Protein AF-A0A379VKN4-F1 (afdb_monomer_lite)

Foldseek 3Di:
DPPPDQEDEDADLVVQLVVQVVCVVVVPDRHAYEYPHADDQVSLLSCLDRHQEYEDAADPSSVVSSQVNHDPPDPDRHYHHDDDPDD

Secondary structure (DSSP, 8-state):
--TT--EEEESSHHHHHHHHHHHHHTT--S-EEEE-S---TTTHHHHHHH-SEEEEE-SHHHHHHHHHHS-TTSPPPEEEE------

Sequence (87 aa):
MPPDQRAFGENYVQEGVEKIRHFQEAKVEGLHWHFIGPLQSNKSRLVAEHFDWCHTIDRLRIASRLSEQRPDNLPALNVLIQINIQR

Organism: Salmonella enterica I (NCBI:txid59201)

Structure (mmCIF, N/CA/C/O backbone):
data_AF-A0A379VKN4-F1
#
_entry.id   AF-A0A379VKN4-F1
#
loop_
_atom_site.group_PDB
_atom_site.id
_atom_site.type_symbol
_atom_site.label_atom_id
_atom_site.label_alt_id
_atom_site.label_comp_id
_atom_site.label_asym_id
_atom_site.label_entity_id
_atom_site.label_seq_id
_atom_site.pdbx_PDB_ins_code
_atom_site.Cartn_x
_atom_site.Cartn_y
_atom_site.Cartn_z
_atom_site.occupancy
_atom_site.B_iso_or_equiv
_atom_site.auth_seq_id
_atom_site.auth_comp_id
_atom_site.auth_asym_id
_atom_site.auth_atom_id
_atom_site.pdbx_PDB_model_num
ATOM 1 N N . MET A 1 1 ? 15.508 -16.5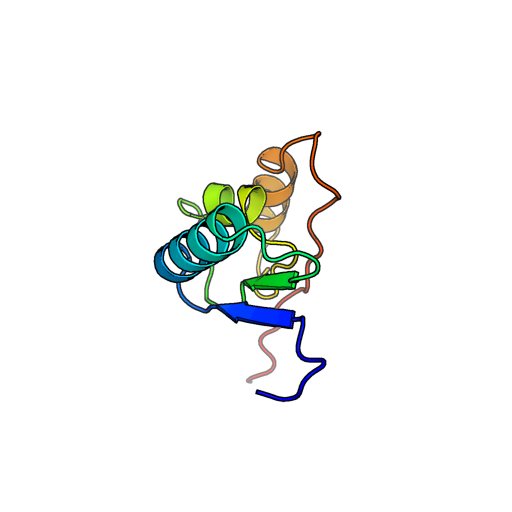50 -5.953 1.00 55.38 1 MET A N 1
ATOM 2 C CA . MET A 1 1 ? 14.067 -16.292 -5.758 1.00 55.38 1 MET A CA 1
ATOM 3 C C . MET A 1 1 ? 13.325 -17.286 -6.641 1.00 55.38 1 MET A C 1
ATOM 5 O O . MET A 1 1 ? 13.814 -17.491 -7.750 1.00 55.38 1 MET A O 1
ATOM 9 N N . PRO A 1 2 ? 12.269 -17.969 -6.166 1.00 49.66 2 PRO A N 1
ATOM 10 C CA . PRO A 1 2 ? 11.495 -18.873 -7.014 1.00 49.66 2 PRO A CA 1
ATOM 11 C C . PRO A 1 2 ? 11.064 -18.137 -8.294 1.00 49.66 2 PRO A C 1
ATOM 13 O O . PRO A 1 2 ? 10.761 -16.943 -8.207 1.00 49.66 2 PRO A O 1
ATOM 16 N N . PRO A 1 3 ? 11.085 -18.788 -9.469 1.00 64.81 3 PRO A N 1
ATOM 17 C CA . PRO A 1 3 ? 10.845 -18.138 -10.764 1.00 64.81 3 PRO A CA 1
ATOM 18 C C . PRO A 1 3 ? 9.441 -17.514 -10.919 1.00 64.81 3 PRO A C 1
ATOM 20 O O . PRO A 1 3 ? 9.175 -16.837 -11.910 1.00 64.81 3 PRO A O 1
ATOM 23 N N . ASP A 1 4 ? 8.562 -17.704 -9.939 1.00 81.62 4 ASP A N 1
ATOM 24 C CA . ASP A 1 4 ? 7.160 -17.302 -9.897 1.00 81.62 4 ASP A CA 1
ATOM 25 C C . ASP A 1 4 ? 6.795 -16.372 -8.721 1.00 81.62 4 ASP A C 1
ATOM 27 O O . ASP A 1 4 ? 5.633 -15.984 -8.594 1.00 81.62 4 ASP A O 1
ATOM 31 N N . GLN A 1 5 ? 7.749 -15.948 -7.879 1.00 90.75 5 GLN A N 1
ATOM 32 C CA . GLN A 1 5 ? 7.438 -14.994 -6.808 1.00 90.75 5 GLN A CA 1
ATOM 33 C C . GLN A 1 5 ? 7.091 -13.619 -7.400 1.00 90.75 5 GLN A C 1
ATOM 35 O O . GLN A 1 5 ? 7.950 -12.920 -7.938 1.00 90.75 5 GLN A O 1
ATOM 40 N N . ARG A 1 6 ? 5.825 -13.216 -7.266 1.00 94.19 6 ARG A N 1
ATOM 41 C CA . ARG A 1 6 ? 5.317 -11.916 -7.739 1.00 94.19 6 ARG A CA 1
ATOM 42 C C . ARG A 1 6 ? 4.886 -10.967 -6.624 1.00 94.19 6 ARG A C 1
ATOM 44 O O . ARG A 1 6 ? 4.824 -9.768 -6.861 1.00 94.19 6 ARG A O 1
ATOM 51 N N . ALA A 1 7 ? 4.607 -11.477 -5.426 1.00 96.38 7 ALA A N 1
ATOM 52 C CA . ALA A 1 7 ? 4.153 -10.674 -4.293 1.00 96.38 7 ALA A CA 1
ATOM 53 C C . ALA A 1 7 ? 5.303 -10.362 -3.324 1.00 96.38 7 ALA A C 1
ATOM 55 O O . ALA A 1 7 ? 6.002 -11.272 -2.876 1.00 96.38 7 ALA A O 1
ATOM 56 N N . PHE A 1 8 ? 5.480 -9.093 -2.968 1.00 97.31 8 PHE A N 1
ATOM 57 C CA . PHE A 1 8 ? 6.544 -8.626 -2.077 1.00 97.31 8 PHE A CA 1
ATOM 58 C C . PHE A 1 8 ? 5.978 -7.789 -0.939 1.00 97.31 8 PHE A C 1
ATOM 60 O O . PHE A 1 8 ? 5.096 -6.962 -1.151 1.00 97.31 8 PHE A O 1
ATOM 67 N N . GLY A 1 9 ? 6.479 -8.024 0.274 1.00 97.69 9 GLY A N 1
ATOM 68 C CA . GLY A 1 9 ? 6.065 -7.323 1.485 1.00 97.69 9 GLY A CA 1
ATOM 69 C C . GLY A 1 9 ? 7.136 -6.354 1.972 1.00 97.69 9 GLY A C 1
ATOM 70 O O . GLY A 1 9 ? 8.290 -6.747 2.106 1.00 97.69 9 GLY A O 1
ATOM 71 N N . GLU A 1 10 ? 6.749 -5.119 2.290 1.00 98.38 10 GLU A N 1
ATOM 72 C CA . GLU A 1 10 ? 7.642 -4.094 2.839 1.00 98.38 10 GLU A CA 1
ATOM 73 C C . GLU A 1 10 ? 7.101 -3.532 4.158 1.00 98.38 10 GLU A C 1
ATOM 75 O O . GLU A 1 10 ? 5.909 -3.236 4.298 1.00 98.38 10 GLU A O 1
ATOM 80 N N . ASN A 1 11 ? 8.000 -3.363 5.131 1.00 97.62 11 ASN A N 1
ATOM 81 C CA . ASN A 1 11 ? 7.674 -2.824 6.456 1.00 97.62 11 ASN A CA 1
ATOM 82 C C . ASN A 1 11 ? 7.878 -1.304 6.550 1.00 97.62 11 ASN A C 1
ATOM 84 O O . ASN A 1 11 ? 7.229 -0.639 7.358 1.00 97.62 11 ASN A O 1
ATOM 88 N N . TYR A 1 12 ? 8.765 -0.741 5.729 1.00 97.44 12 TYR A N 1
ATOM 89 C CA . TYR A 1 12 ? 9.101 0.680 5.740 1.00 97.44 12 TYR A CA 1
ATOM 90 C C . TYR A 1 12 ? 8.630 1.328 4.444 1.00 97.44 12 TYR A C 1
ATOM 92 O O . TYR A 1 12 ? 9.027 0.938 3.350 1.00 97.44 12 TYR A O 1
ATOM 100 N N . VAL A 1 13 ? 7.764 2.334 4.565 1.00 97.44 13 VAL A N 1
ATOM 101 C CA . VAL A 1 13 ? 7.084 2.930 3.406 1.00 97.44 13 VAL A CA 1
ATOM 102 C C . VAL A 1 13 ? 8.057 3.573 2.417 1.00 97.44 13 VAL A C 1
ATOM 104 O O . VAL A 1 13 ? 7.866 3.423 1.219 1.00 97.44 13 VAL A O 1
ATOM 107 N N . GLN A 1 14 ? 9.101 4.265 2.885 1.00 97.25 14 GLN A N 1
ATOM 108 C CA . GLN A 1 14 ? 10.069 4.904 1.989 1.00 97.25 14 GLN A CA 1
ATOM 109 C C . GLN A 1 14 ? 10.869 3.871 1.198 1.00 97.25 14 GLN A C 1
ATOM 111 O O . GLN A 1 14 ? 10.929 3.970 -0.021 1.00 97.25 14 GLN A O 1
ATOM 116 N N . GLU A 1 15 ? 11.398 2.857 1.884 1.00 97.88 15 GLU A N 1
ATOM 117 C CA . GLU A 1 15 ? 12.144 1.765 1.253 1.00 97.88 15 GLU A CA 1
ATOM 118 C C . GLU A 1 15 ? 11.278 1.032 0.220 1.00 97.88 15 GLU A C 1
ATOM 120 O O . GLU A 1 15 ? 11.717 0.780 -0.901 1.00 97.88 15 GLU A O 1
ATOM 125 N N . GLY A 1 16 ? 10.015 0.752 0.556 1.00 98.00 16 GLY A N 1
ATOM 126 C CA . GLY A 1 16 ? 9.095 0.126 -0.386 1.00 98.00 16 GLY A CA 1
ATOM 127 C C . GLY A 1 16 ? 8.803 1.003 -1.603 1.00 98.00 16 GLY A C 1
ATOM 128 O O . GLY A 1 16 ? 8.854 0.510 -2.724 1.00 98.00 16 GLY A O 1
ATOM 129 N N . VAL A 1 17 ? 8.575 2.308 -1.421 1.00 98.38 17 VAL A N 1
ATOM 130 C CA . VAL A 1 17 ? 8.370 3.241 -2.546 1.00 98.38 17 VAL A CA 1
ATOM 131 C C . VAL A 1 17 ? 9.602 3.315 -3.449 1.00 98.38 17 VAL A C 1
ATOM 133 O O . VAL A 1 17 ? 9.456 3.321 -4.670 1.00 98.38 17 VAL A O 1
ATOM 136 N N . GLU A 1 18 ? 10.804 3.349 -2.875 1.00 98.44 18 GLU A N 1
ATOM 137 C CA . GLU A 1 18 ? 12.058 3.340 -3.635 1.00 98.44 18 GLU A CA 1
ATOM 138 C C . GLU A 1 18 ? 12.189 2.068 -4.483 1.00 98.44 18 GLU A C 1
ATOM 140 O O . GLU A 1 18 ? 12.452 2.159 -5.683 1.00 98.44 18 GLU A O 1
ATOM 145 N N . LYS A 1 19 ? 11.917 0.890 -3.907 1.00 98.19 19 LYS A N 1
ATOM 146 C CA . LYS A 1 19 ? 11.937 -0.387 -4.640 1.00 98.19 19 LYS A CA 1
ATOM 147 C C . LYS A 1 19 ? 10.870 -0.445 -5.730 1.00 98.19 19 LYS A C 1
ATOM 149 O O . LYS A 1 19 ? 11.181 -0.814 -6.859 1.00 98.19 19 LYS A O 1
ATOM 154 N N . ILE A 1 20 ? 9.634 -0.048 -5.423 1.00 98.19 20 ILE A N 1
ATOM 155 C CA . ILE A 1 20 ? 8.528 -0.012 -6.390 1.00 98.19 20 ILE A CA 1
ATOM 156 C C . ILE A 1 20 ? 8.930 0.814 -7.612 1.00 98.19 20 ILE A C 1
ATOM 158 O O . ILE A 1 20 ? 8.823 0.331 -8.738 1.00 98.19 20 ILE A O 1
ATOM 162 N N . ARG A 1 21 ? 9.455 2.024 -7.392 1.00 98.00 21 ARG A N 1
ATOM 163 C CA . ARG A 1 21 ? 9.912 2.903 -8.475 1.00 98.00 21 ARG A CA 1
ATOM 164 C C . ARG A 1 21 ? 11.067 2.294 -9.252 1.00 98.00 21 ARG A C 1
ATOM 166 O O . ARG A 1 21 ? 11.003 2.266 -10.473 1.00 98.00 21 ARG A O 1
ATOM 173 N N . HIS A 1 22 ? 12.062 1.738 -8.566 1.00 98.06 22 HIS A N 1
ATOM 174 C CA . HIS A 1 22 ? 13.187 1.065 -9.212 1.00 98.06 22 HIS A CA 1
ATOM 175 C C . HIS A 1 22 ? 12.725 -0.039 -10.180 1.00 98.06 22 HIS A C 1
ATOM 177 O O . HIS A 1 22 ? 13.172 -0.096 -11.325 1.00 98.06 22 HIS A O 1
ATOM 183 N N . PHE A 1 23 ? 11.787 -0.892 -9.756 1.00 97.25 23 PHE A N 1
ATOM 184 C CA . PHE A 1 23 ? 11.260 -1.961 -10.610 1.00 97.25 23 PHE A CA 1
ATOM 185 C C . PHE A 1 23 ? 10.337 -1.444 -11.724 1.00 97.25 23 PHE A C 1
ATOM 187 O O . PHE A 1 23 ? 10.364 -1.989 -12.828 1.00 97.25 23 PHE A O 1
ATOM 194 N N . GLN A 1 24 ? 9.576 -0.374 -11.480 1.00 95.69 24 GLN A N 1
ATOM 195 C CA . GLN A 1 24 ? 8.787 0.307 -12.514 1.00 95.69 24 GLN A CA 1
ATOM 196 C C . GLN A 1 24 ? 9.682 0.942 -13.591 1.00 95.69 24 GLN A C 1
ATOM 198 O O . GLN A 1 24 ? 9.420 0.780 -14.781 1.00 95.69 24 GLN A O 1
ATOM 203 N N . GLU A 1 25 ? 10.765 1.614 -13.194 1.00 97.50 25 GLU A N 1
ATOM 204 C CA . GLU A 1 25 ? 11.765 2.202 -14.097 1.00 97.50 25 GLU A CA 1
ATOM 205 C C . GLU A 1 25 ? 12.476 1.126 -14.926 1.00 97.50 25 GLU A C 1
ATOM 207 O O . GLU A 1 25 ? 12.687 1.298 -16.128 1.00 97.50 25 GLU A O 1
ATOM 212 N N . ALA A 1 26 ? 12.761 -0.026 -14.312 1.00 97.19 26 ALA A N 1
ATOM 213 C CA . ALA A 1 26 ? 13.280 -1.212 -14.989 1.00 97.19 26 ALA A CA 1
ATOM 214 C C . ALA A 1 26 ? 12.233 -1.944 -15.858 1.00 97.19 26 ALA A C 1
ATOM 216 O O . ALA A 1 26 ? 12.565 -2.949 -16.488 1.00 97.19 26 ALA A O 1
ATOM 217 N N . LYS A 1 27 ? 10.985 -1.452 -15.912 1.00 95.56 27 LYS A N 1
ATOM 218 C CA . LYS A 1 27 ? 9.851 -2.036 -16.651 1.00 95.56 27 LYS A CA 1
ATOM 219 C C . LYS A 1 27 ? 9.564 -3.492 -16.274 1.00 95.56 27 LYS A C 1
ATOM 221 O O . LYS A 1 27 ? 9.190 -4.304 -17.118 1.00 95.56 27 LYS A O 1
ATOM 226 N N . VAL A 1 28 ? 9.758 -3.836 -15.002 1.00 94.38 28 VAL A N 1
ATOM 227 C CA . VAL A 1 28 ? 9.391 -5.150 -14.475 1.00 94.38 28 VAL A CA 1
ATOM 228 C C . VAL A 1 28 ? 7.901 -5.145 -14.156 1.00 94.38 28 VAL A C 1
ATOM 230 O O . VAL A 1 28 ? 7.438 -4.415 -13.283 1.00 94.38 28 VAL A O 1
ATOM 233 N N . GLU A 1 29 ? 7.151 -5.973 -14.873 1.00 91.94 29 GLU A N 1
ATOM 234 C CA . GLU A 1 29 ? 5.697 -6.062 -14.753 1.00 91.94 29 GLU A CA 1
ATOM 235 C C . GLU A 1 29 ? 5.249 -7.240 -13.877 1.00 91.94 29 GLU A C 1
ATOM 237 O O . GLU A 1 29 ? 6.000 -8.180 -13.599 1.00 91.94 29 GLU A O 1
ATOM 242 N N . GLY A 1 30 ? 3.984 -7.191 -13.453 1.00 92.94 30 GLY A N 1
ATOM 243 C CA . GLY A 1 30 ? 3.335 -8.280 -12.723 1.00 92.94 30 GLY A CA 1
ATOM 244 C C . GLY A 1 30 ? 3.788 -8.432 -11.272 1.00 92.94 30 GLY A C 1
ATOM 245 O O . GLY A 1 30 ? 3.597 -9.502 -10.703 1.00 92.94 30 GLY A O 1
ATOM 246 N N . LEU A 1 31 ? 4.406 -7.405 -10.682 1.00 95.62 31 LEU A N 1
ATOM 247 C CA . LEU A 1 31 ? 4.721 -7.390 -9.255 1.00 95.62 31 LEU A CA 1
ATOM 248 C C . LEU A 1 31 ? 3.536 -6.857 -8.449 1.00 95.62 31 LEU A C 1
ATOM 250 O O . LEU A 1 31 ? 2.875 -5.912 -8.872 1.00 95.62 31 LEU A O 1
ATOM 254 N N . HIS A 1 32 ? 3.323 -7.436 -7.273 1.00 96.94 32 HIS A N 1
ATOM 255 C CA . HIS A 1 32 ? 2.341 -6.989 -6.297 1.00 96.94 32 HIS A CA 1
ATOM 256 C C . HIS A 1 32 ? 3.050 -6.554 -5.021 1.00 96.94 32 HIS A C 1
ATOM 258 O O . HIS A 1 32 ? 3.797 -7.331 -4.423 1.00 96.94 32 HIS A O 1
ATOM 264 N N . TRP A 1 33 ? 2.801 -5.325 -4.585 1.00 98.31 33 TRP A N 1
ATOM 265 C CA . TRP A 1 33 ? 3.461 -4.740 -3.426 1.00 98.31 33 TRP A CA 1
ATOM 266 C C . TRP A 1 33 ? 2.509 -4.632 -2.243 1.00 98.31 33 TRP A C 1
ATOM 268 O O . TRP A 1 33 ? 1.455 -3.996 -2.300 1.00 98.31 33 TRP A O 1
ATOM 278 N N . HIS A 1 34 ? 2.913 -5.252 -1.142 1.00 98.62 34 HIS A N 1
ATOM 279 C CA . HIS A 1 34 ? 2.160 -5.352 0.094 1.00 98.62 34 HIS A CA 1
ATOM 280 C C . HIS A 1 34 ? 2.846 -4.518 1.171 1.00 98.62 34 HIS A C 1
ATOM 282 O O . HIS A 1 34 ? 3.986 -4.779 1.549 1.00 98.62 34 HIS A O 1
ATOM 288 N N . PHE A 1 35 ? 2.146 -3.525 1.706 1.00 98.56 35 PHE A N 1
ATOM 289 C CA . PHE A 1 35 ? 2.603 -2.832 2.898 1.00 98.56 35 PHE A CA 1
ATOM 290 C C . PHE A 1 35 ? 2.165 -3.616 4.137 1.00 98.56 35 PHE A C 1
ATOM 292 O O . PHE A 1 35 ? 0.966 -3.756 4.397 1.00 98.56 35 PHE A O 1
ATOM 299 N N . ILE A 1 36 ? 3.140 -4.127 4.888 1.00 98.06 36 ILE A N 1
ATOM 300 C CA . ILE A 1 36 ? 2.934 -5.012 6.049 1.00 98.06 36 ILE A CA 1
ATOM 301 C C . ILE A 1 36 ? 3.452 -4.413 7.366 1.00 98.06 36 ILE A C 1
ATOM 303 O O . ILE A 1 36 ? 3.337 -5.034 8.420 1.00 98.06 36 ILE A O 1
ATOM 307 N N . GLY A 1 37 ? 3.991 -3.193 7.319 1.00 96.50 37 GLY A N 1
ATOM 308 C CA . GLY A 1 37 ? 4.501 -2.484 8.489 1.00 96.50 37 GLY A CA 1
ATOM 309 C C . GLY A 1 37 ? 3.469 -1.587 9.181 1.00 96.50 37 GLY A C 1
ATOM 310 O O . GLY 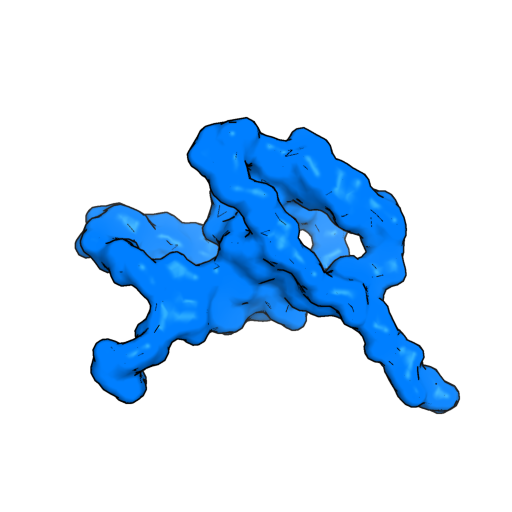A 1 37 ? 2.382 -1.346 8.653 1.00 96.50 37 GLY A O 1
ATOM 311 N N . PRO A 1 38 ? 3.795 -1.036 10.361 1.00 94.44 38 PRO A N 1
ATOM 312 C CA . PRO A 1 38 ? 2.921 -0.098 11.059 1.00 94.44 38 PRO A CA 1
ATOM 313 C C . PRO A 1 38 ? 2.723 1.193 10.247 1.00 94.44 38 PRO A C 1
ATOM 315 O O . PRO A 1 38 ? 3.689 1.838 9.833 1.00 94.44 38 PRO A O 1
ATOM 318 N N . LEU A 1 39 ? 1.465 1.610 10.053 1.00 94.81 39 LEU A N 1
ATOM 319 C CA . LEU A 1 39 ? 1.140 2.781 9.235 1.00 94.81 39 LEU A CA 1
ATOM 320 C C . LEU A 1 39 ? 0.930 4.058 10.063 1.00 94.81 39 LEU A C 1
ATOM 322 O O . LEU A 1 39 ? -0.061 4.231 10.780 1.00 94.81 39 LEU A O 1
ATOM 326 N N . GLN A 1 40 ? 1.841 5.017 9.895 1.00 91.62 40 GLN A N 1
ATOM 327 C CA . GLN A 1 40 ? 1.672 6.378 10.404 1.00 91.62 40 GLN A CA 1
ATOM 328 C C . GLN A 1 40 ? 0.758 7.205 9.483 1.00 91.62 40 GLN A C 1
ATOM 330 O O . GLN A 1 40 ? 0.868 7.163 8.258 1.00 91.62 40 GLN A O 1
ATOM 335 N N . SER A 1 41 ? -0.124 8.028 10.062 1.00 91.62 41 SER A N 1
ATOM 336 C CA . SER A 1 41 ? -1.143 8.794 9.316 1.00 91.62 41 SER A CA 1
ATOM 337 C C . SER A 1 41 ? -0.576 9.779 8.279 1.00 91.62 41 SER A C 1
ATOM 339 O O . SER A 1 41 ? -1.252 10.110 7.305 1.00 91.62 41 SER A O 1
ATOM 341 N N . ASN A 1 42 ? 0.641 10.286 8.485 1.00 94.00 42 ASN A N 1
ATOM 342 C CA . ASN A 1 42 ? 1.345 11.177 7.551 1.00 94.00 42 ASN A CA 1
ATOM 343 C C . ASN A 1 42 ? 1.957 10.429 6.353 1.00 94.00 42 ASN A C 1
ATOM 345 O O . ASN A 1 42 ? 2.354 11.067 5.382 1.00 94.00 42 ASN A O 1
ATOM 349 N N . LYS A 1 43 ? 2.027 9.095 6.410 1.00 95.75 43 LYS A N 1
ATOM 350 C CA . LYS A 1 43 ? 2.557 8.233 5.350 1.00 95.75 43 LYS A CA 1
ATOM 351 C C . LYS A 1 43 ? 1.479 7.469 4.583 1.00 95.75 43 LYS A C 1
ATOM 353 O O . LYS A 1 43 ? 1.803 6.832 3.588 1.00 95.75 43 LYS A O 1
ATOM 358 N N . SER A 1 44 ? 0.210 7.583 4.987 1.00 96.62 44 SER A N 1
ATOM 359 C CA . SER A 1 44 ? -0.917 6.911 4.324 1.00 96.62 44 SER A CA 1
ATOM 360 C C . SER A 1 44 ? -0.984 7.205 2.824 1.00 96.62 44 SER A C 1
ATOM 362 O O . SER A 1 44 ? -1.231 6.293 2.050 1.00 96.62 44 SER A O 1
ATOM 364 N N . ARG A 1 45 ? -0.673 8.439 2.404 1.00 97.94 45 ARG A N 1
ATOM 365 C CA . ARG A 1 45 ? -0.709 8.825 0.986 1.00 97.94 45 ARG A CA 1
ATOM 366 C C . ARG A 1 45 ? 0.268 8.008 0.144 1.00 97.94 45 ARG A C 1
ATOM 368 O O . ARG A 1 45 ? -0.114 7.495 -0.893 1.00 97.94 45 ARG A O 1
ATOM 375 N N . LEU A 1 46 ? 1.494 7.824 0.634 1.00 98.19 46 LEU A N 1
ATOM 376 C CA . LEU A 1 46 ? 2.501 7.030 -0.070 1.00 98.19 46 LEU A CA 1
ATOM 377 C C . LEU A 1 46 ? 2.061 5.570 -0.214 1.00 98.19 46 LEU A C 1
ATOM 379 O O . LEU A 1 46 ? 2.273 4.972 -1.261 1.00 98.19 46 LEU A O 1
ATOM 383 N N . VAL A 1 47 ? 1.416 5.009 0.814 1.00 98.25 47 VAL A N 1
ATOM 384 C CA . VAL A 1 47 ? 0.848 3.657 0.728 1.00 98.25 47 VAL A CA 1
ATOM 385 C C . VAL A 1 47 ? -0.271 3.606 -0.313 1.00 98.25 47 VAL A C 1
ATOM 387 O O . VAL A 1 47 ? -0.258 2.734 -1.176 1.00 98.25 47 VAL A O 1
ATOM 390 N N . ALA A 1 48 ? -1.200 4.562 -0.271 1.00 98.25 48 ALA A N 1
ATOM 391 C CA . ALA A 1 48 ? -2.322 4.634 -1.201 1.00 98.25 48 ALA A CA 1
ATOM 392 C C . ALA A 1 48 ? -1.889 4.829 -2.662 1.00 98.25 48 ALA A C 1
ATOM 394 O O . ALA A 1 48 ? -2.544 4.304 -3.553 1.00 98.25 48 ALA A O 1
ATOM 395 N N . GLU A 1 49 ? -0.800 5.548 -2.926 1.00 98.31 49 GLU A N 1
ATOM 396 C CA . GLU A 1 49 ? -0.333 5.836 -4.289 1.00 98.31 49 GLU A CA 1
ATOM 397 C C . GLU A 1 49 ? 0.550 4.731 -4.882 1.00 98.31 49 GLU A C 1
ATOM 399 O O . GLU A 1 49 ? 0.595 4.587 -6.101 1.00 98.31 49 GLU A O 1
ATOM 404 N N . HIS A 1 50 ? 1.258 3.958 -4.050 1.00 98.25 50 HIS A N 1
ATOM 405 C CA . HIS A 1 50 ? 2.307 3.054 -4.538 1.00 98.25 50 HIS A CA 1
ATOM 406 C C . HIS A 1 50 ? 2.044 1.564 -4.309 1.00 98.25 50 HIS A C 1
ATOM 408 O O . HIS A 1 50 ? 2.558 0.754 -5.074 1.00 98.25 50 HIS A O 1
ATOM 414 N N . PHE A 1 51 ? 1.274 1.182 -3.290 1.00 98.50 51 PHE A N 1
ATOM 415 C CA . PHE A 1 51 ? 1.080 -0.227 -2.940 1.00 98.50 51 PHE A CA 1
ATOM 416 C C . PHE A 1 51 ? -0.230 -0.789 -3.500 1.00 98.50 51 PHE A C 1
ATOM 418 O O . PHE A 1 51 ? -1.191 -0.058 -3.750 1.00 98.50 51 PHE A O 1
ATOM 425 N N . ASP A 1 52 ? -0.280 -2.110 -3.653 1.00 98.31 52 ASP A N 1
ATOM 426 C CA . ASP A 1 52 ? -1.473 -2.856 -4.071 1.00 98.31 52 ASP A CA 1
ATOM 427 C C . ASP A 1 52 ? -2.283 -3.358 -2.872 1.00 98.31 52 ASP A C 1
ATOM 429 O O . ASP A 1 52 ? -3.508 -3.505 -2.949 1.00 98.31 52 ASP A O 1
ATOM 433 N N . TRP A 1 53 ? -1.586 -3.609 -1.760 1.00 98.50 53 TRP A N 1
ATOM 434 C CA . TRP A 1 53 ? -2.144 -4.129 -0.519 1.00 98.50 53 TRP A CA 1
ATOM 435 C C . TRP A 1 53 ? -1.650 -3.349 0.702 1.00 98.50 53 TRP A C 1
ATOM 437 O O . TRP A 1 53 ? -0.471 -3.014 0.798 1.00 98.50 53 TRP A O 1
ATOM 447 N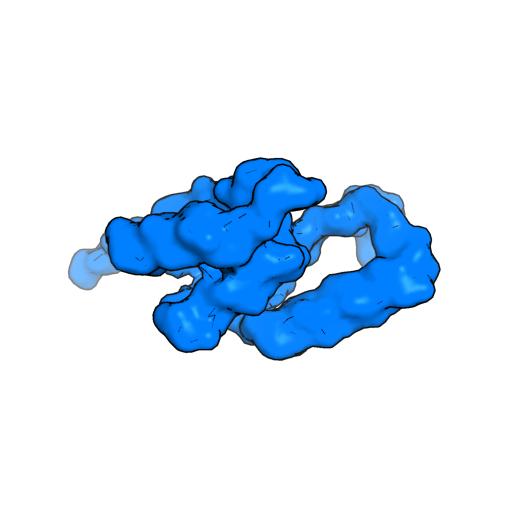 N . CYS A 1 54 ? -2.523 -3.147 1.691 1.00 98.31 54 CYS A N 1
ATOM 448 C CA . CYS A 1 54 ? -2.156 -2.673 3.027 1.00 98.31 54 CYS A CA 1
ATOM 449 C C . CYS A 1 54 ? -2.713 -3.617 4.099 1.00 98.31 54 CYS A C 1
ATOM 451 O O . CYS A 1 54 ? -3.923 -3.799 4.215 1.00 98.31 54 CYS A O 1
ATOM 453 N N . HIS A 1 55 ? -1.834 -4.257 4.869 1.00 98.19 55 HIS A N 1
ATOM 454 C CA . HIS A 1 55 ? -2.222 -5.329 5.798 1.00 98.19 55 HIS A CA 1
ATOM 455 C C . HIS A 1 55 ? -2.483 -4.847 7.228 1.00 98.19 55 HIS A C 1
ATOM 457 O O . HIS A 1 55 ? -2.979 -5.604 8.057 1.00 98.19 55 HIS A O 1
ATOM 463 N N . THR A 1 56 ? -2.141 -3.597 7.525 1.00 96.06 56 THR A N 1
ATOM 464 C CA . THR A 1 56 ? -1.996 -3.083 8.893 1.00 96.06 56 THR A CA 1
ATOM 465 C C . THR A 1 56 ? -3.057 -2.050 9.267 1.00 96.06 56 THR A C 1
ATOM 467 O O . THR A 1 56 ? -2.801 -1.103 10.014 1.00 96.06 56 THR A O 1
ATOM 470 N N . ILE A 1 57 ? -4.277 -2.204 8.740 1.00 96.50 57 ILE A N 1
ATOM 471 C CA . ILE A 1 57 ? -5.392 -1.312 9.073 1.00 96.50 57 ILE A CA 1
ATOM 472 C C . ILE A 1 57 ? -5.929 -1.658 10.460 1.00 96.50 57 ILE A C 1
ATOM 474 O O . ILE A 1 57 ? -6.571 -2.686 10.638 1.00 96.50 57 ILE A O 1
ATOM 478 N N . ASP A 1 58 ? -5.721 -0.772 11.429 1.00 94.94 58 ASP A N 1
ATOM 479 C CA . ASP A 1 58 ? -6.162 -0.958 12.820 1.00 94.94 58 ASP A CA 1
ATOM 480 C C . ASP A 1 58 ? -7.303 -0.012 13.241 1.00 94.94 58 ASP A C 1
ATOM 482 O O . ASP A 1 58 ? -7.923 -0.195 14.287 1.00 94.94 58 ASP A O 1
ATOM 486 N N . ARG A 1 59 ? -7.599 1.023 12.442 1.00 94.75 59 ARG A N 1
ATOM 487 C CA . ARG A 1 59 ? -8.598 2.050 12.772 1.00 94.75 59 ARG A CA 1
ATOM 488 C C . ARG A 1 59 ? -9.223 2.689 11.540 1.00 94.75 59 ARG A C 1
ATOM 490 O O . ARG A 1 59 ? -8.543 2.955 10.546 1.00 94.75 59 ARG A O 1
ATOM 497 N N . LEU A 1 60 ? -10.500 3.062 11.662 1.00 95.62 60 LEU A N 1
ATOM 498 C CA . LEU A 1 60 ? -11.294 3.668 10.585 1.00 95.62 60 LEU A CA 1
ATOM 499 C C . LEU A 1 60 ? -10.614 4.892 9.957 1.00 95.62 60 LEU A C 1
ATOM 501 O O . LEU A 1 60 ? -10.572 5.014 8.740 1.00 95.62 60 LEU A O 1
ATOM 505 N N . ARG A 1 61 ? -10.003 5.764 10.770 1.00 95.44 61 ARG A N 1
ATOM 506 C CA . ARG A 1 61 ? -9.324 6.973 10.272 1.00 95.44 61 ARG A CA 1
ATOM 507 C C . ARG A 1 61 ? -8.227 6.665 9.246 1.00 95.44 61 ARG A C 1
ATOM 509 O O . ARG A 1 61 ? -8.006 7.476 8.352 1.00 95.44 61 ARG A O 1
ATOM 516 N N . ILE A 1 62 ? -7.509 5.549 9.385 1.00 96.06 62 ILE A N 1
ATOM 517 C CA . ILE A 1 62 ? -6.479 5.158 8.412 1.00 96.06 62 ILE A CA 1
ATOM 518 C C . ILE A 1 62 ? -7.132 4.616 7.142 1.00 96.06 62 ILE A C 1
ATOM 520 O O . ILE A 1 62 ? -6.749 5.046 6.058 1.00 96.06 62 ILE A O 1
ATOM 524 N N . ALA A 1 63 ? -8.155 3.767 7.273 1.00 96.25 63 ALA A N 1
ATOM 525 C CA . ALA A 1 63 ? -8.923 3.261 6.136 1.00 96.25 63 ALA A CA 1
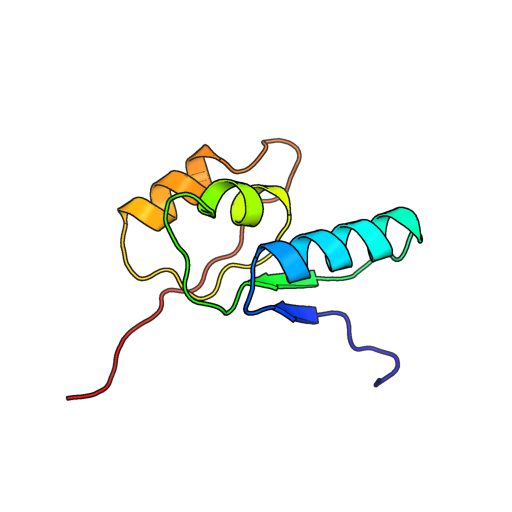ATOM 526 C C . ALA A 1 63 ? -9.527 4.395 5.288 1.00 96.25 63 ALA A C 1
ATOM 528 O O . ALA A 1 63 ? -9.314 4.426 4.078 1.00 96.25 63 ALA A O 1
ATOM 529 N N . SER A 1 64 ? -10.199 5.371 5.915 1.00 97.06 64 SER A N 1
ATOM 530 C CA . SER A 1 64 ? -10.777 6.525 5.211 1.00 97.06 64 SER A CA 1
ATOM 531 C C . SER A 1 64 ? -9.711 7.315 4.458 1.00 97.06 64 SER A C 1
ATOM 533 O O . SER A 1 64 ? -9.876 7.598 3.279 1.00 97.06 64 SER A O 1
ATOM 535 N N . ARG A 1 65 ? -8.567 7.593 5.099 1.00 97.00 65 ARG A N 1
ATOM 536 C CA . ARG A 1 65 ? -7.466 8.320 4.451 1.00 97.00 65 ARG A CA 1
ATOM 537 C C . ARG A 1 65 ? -6.889 7.571 3.261 1.00 97.00 65 ARG A C 1
ATOM 539 O O . ARG A 1 65 ? -6.579 8.210 2.267 1.00 97.00 65 ARG A O 1
ATOM 546 N N . LEU A 1 66 ? -6.712 6.255 3.363 1.00 97.94 66 LEU A N 1
ATOM 547 C CA . LEU A 1 66 ? -6.221 5.451 2.245 1.00 97.94 66 LEU A CA 1
ATOM 548 C C . LEU A 1 66 ? -7.205 5.472 1.077 1.00 97.94 66 LEU A C 1
ATOM 550 O O . LEU A 1 66 ? -6.775 5.641 -0.057 1.00 97.94 66 LEU A O 1
ATOM 554 N N . SER A 1 67 ? -8.505 5.363 1.359 1.00 97.25 67 SER A N 1
ATOM 555 C CA . SER A 1 67 ? -9.550 5.451 0.337 1.00 97.25 67 SER A CA 1
ATOM 556 C C . SER A 1 67 ? -9.583 6.826 -0.334 1.00 97.25 67 SER A C 1
ATOM 558 O O . SER A 1 67 ? -9.641 6.895 -1.552 1.00 97.25 67 SER A O 1
ATOM 560 N N . GLU A 1 68 ? -9.519 7.913 0.440 1.00 97.56 68 GLU A N 1
ATOM 561 C CA . GLU A 1 68 ? -9.522 9.295 -0.070 1.00 97.56 68 GLU A CA 1
ATOM 562 C C . GLU A 1 68 ? -8.254 9.650 -0.859 1.00 97.56 68 GLU A C 1
ATOM 564 O O . GLU A 1 68 ? -8.269 10.549 -1.693 1.00 97.56 68 GLU A O 1
ATOM 569 N N . GLN A 1 69 ? -7.129 9.004 -0.546 1.00 97.94 69 GLN A N 1
ATOM 570 C CA . GLN A 1 69 ? -5.826 9.295 -1.149 1.00 97.94 69 GLN A CA 1
ATOM 571 C C . GLN A 1 69 ? -5.480 8.354 -2.301 1.00 97.94 69 GLN A C 1
ATOM 573 O O . GLN A 1 69 ? -4.442 8.559 -2.926 1.00 97.94 69 GLN A O 1
ATOM 578 N N . ARG A 1 70 ? -6.297 7.327 -2.568 1.00 98.19 70 ARG A N 1
ATOM 579 C CA . ARG A 1 70 ? -6.079 6.401 -3.679 1.00 98.19 70 ARG A CA 1
ATOM 580 C C . ARG A 1 70 ? -6.388 7.127 -4.994 1.00 98.19 70 ARG A C 1
ATOM 582 O O . ARG A 1 70 ? -7.511 7.594 -5.154 1.00 98.19 70 ARG A O 1
ATOM 589 N N . PRO A 1 71 ? -5.432 7.223 -5.931 1.00 98.00 71 PRO A N 1
ATOM 590 C CA . PRO A 1 71 ? -5.700 7.792 -7.247 1.00 98.00 71 PRO A CA 1
ATOM 591 C C . PRO A 1 71 ? -6.754 6.995 -8.028 1.00 98.00 71 PRO A C 1
ATOM 593 O O . PRO A 1 71 ? -6.693 5.766 -8.064 1.00 98.00 71 PRO A O 1
ATOM 596 N N . ASP A 1 72 ? -7.661 7.693 -8.716 1.00 96.69 72 ASP A N 1
ATOM 597 C CA . ASP A 1 72 ? -8.757 7.082 -9.493 1.00 96.69 72 ASP A CA 1
ATOM 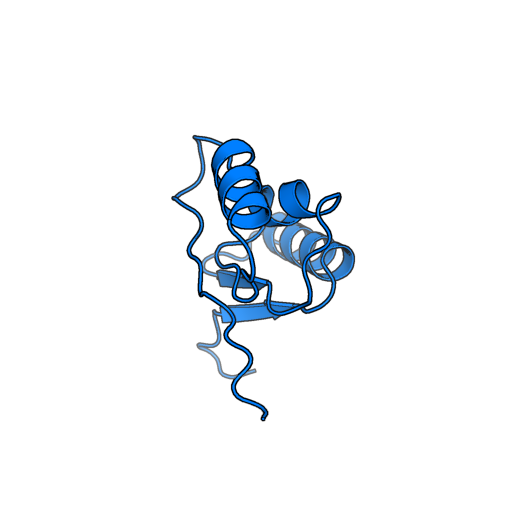598 C C . ASP A 1 72 ? -8.270 6.227 -10.674 1.00 96.69 72 ASP A C 1
ATOM 600 O O . ASP A 1 72 ? -8.984 5.359 -11.171 1.00 96.69 72 ASP A O 1
ATOM 604 N N . ASN A 1 73 ? -7.044 6.468 -11.145 1.00 96.75 73 ASN A N 1
ATOM 605 C CA . ASN A 1 73 ? -6.429 5.704 -12.228 1.00 96.75 73 ASN A CA 1
ATOM 606 C C . ASN A 1 73 ? -5.824 4.368 -11.764 1.00 96.75 73 ASN A C 1
ATOM 608 O O . ASN A 1 73 ? -5.282 3.637 -12.594 1.00 96.75 73 ASN A O 1
ATOM 612 N N . LEU A 1 74 ? -5.877 4.056 -10.465 1.00 96.75 74 LEU A N 1
ATOM 613 C CA . LEU A 1 74 ? -5.427 2.782 -9.917 1.00 96.75 74 LEU A CA 1
ATOM 614 C C . LEU A 1 74 ? -6.622 1.918 -9.487 1.00 96.75 74 LEU A C 1
ATOM 616 O O . LEU A 1 74 ? -7.653 2.448 -9.071 1.00 96.75 74 LEU A O 1
ATOM 620 N N . PRO A 1 75 ? -6.488 0.578 -9.495 1.00 97.00 75 PRO A N 1
ATOM 621 C CA . PRO A 1 75 ? -7.467 -0.299 -8.860 1.00 97.00 75 PRO A CA 1
ATOM 622 C C . PRO A 1 75 ? -7.655 0.053 -7.382 1.00 97.00 75 PRO A C 1
ATOM 624 O O . PRO A 1 75 ? -6.741 0.592 -6.750 1.00 97.00 75 PRO A O 1
ATOM 627 N N . ALA A 1 76 ? -8.800 -0.313 -6.805 1.00 97.19 76 ALA A N 1
ATOM 628 C CA . ALA A 1 76 ? -9.029 -0.158 -5.371 1.00 97.19 76 ALA A CA 1
ATOM 629 C C . ALA A 1 76 ? -7.898 -0.812 -4.556 1.00 97.19 76 ALA A C 1
ATOM 631 O O . ALA A 1 76 ? -7.440 -1.911 -4.877 1.00 97.19 76 ALA A O 1
ATOM 632 N N . LEU A 1 77 ? -7.439 -0.124 -3.507 1.00 98.00 77 LEU A N 1
ATOM 633 C CA . LEU A 1 77 ? -6.417 -0.659 -2.611 1.00 98.00 77 LEU A CA 1
ATOM 634 C C . LEU A 1 77 ? -6.997 -1.848 -1.840 1.00 98.00 77 LEU A C 1
ATOM 636 O O . LEU A 1 77 ? -8.002 -1.705 -1.142 1.00 98.00 77 LEU A O 1
ATOM 640 N N . ASN A 1 78 ? -6.346 -3.006 -1.924 1.00 98.38 78 ASN A N 1
ATOM 641 C CA . ASN A 1 78 ? -6.738 -4.154 -1.118 1.00 98.38 78 ASN A CA 1
ATOM 642 C C . ASN A 1 78 ? -6.277 -3.947 0.325 1.00 98.38 78 ASN A C 1
ATOM 644 O O . ASN A 1 78 ? -5.161 -3.486 0.578 1.00 98.38 78 ASN A O 1
ATOM 648 N N . VAL A 1 79 ? -7.119 -4.307 1.289 1.00 97.56 79 VAL A N 1
ATOM 649 C CA . VAL A 1 79 ? -6.817 -4.093 2.706 1.00 97.56 79 VAL A CA 1
ATOM 650 C C . VAL A 1 79 ? -7.099 -5.329 3.543 1.00 97.56 79 VAL A C 1
ATOM 652 O O . VAL A 1 79 ? -8.043 -6.068 3.274 1.00 97.56 79 VAL A O 1
ATOM 655 N N . LEU A 1 80 ? -6.296 -5.519 4.588 1.00 98.12 80 LEU A N 1
ATOM 656 C CA . LEU A 1 80 ? -6.599 -6.423 5.696 1.00 98.12 80 LEU A CA 1
ATOM 657 C C . LEU A 1 80 ? -6.737 -5.612 6.985 1.00 98.12 80 LEU A C 1
ATOM 659 O O . LEU A 1 80 ? -6.093 -4.574 7.150 1.00 98.12 80 LEU A O 1
ATOM 663 N N . ILE A 1 81 ? -7.578 -6.101 7.895 1.00 96.31 81 ILE A N 1
ATOM 664 C CA . ILE A 1 81 ? -7.760 -5.510 9.221 1.00 96.31 81 ILE A CA 1
ATOM 665 C C . ILE A 1 81 ? -6.812 -6.207 10.194 1.00 96.31 81 ILE A C 1
ATOM 667 O O . ILE A 1 81 ? -6.866 -7.426 10.361 1.00 96.31 81 ILE A O 1
ATOM 671 N N . GLN A 1 82 ? -5.966 -5.429 10.859 1.00 95.62 82 GLN A N 1
ATOM 672 C CA . GLN A 1 82 ? -5.053 -5.923 11.874 1.00 95.62 82 GLN A CA 1
ATOM 673 C C . GLN A 1 82 ? -5.766 -6.002 13.224 1.00 95.62 82 GLN A C 1
ATOM 675 O O . GLN A 1 82 ? -6.157 -4.989 13.802 1.00 95.62 82 GLN A O 1
ATOM 680 N N . ILE A 1 83 ? -5.903 -7.222 13.739 1.00 94.31 83 ILE 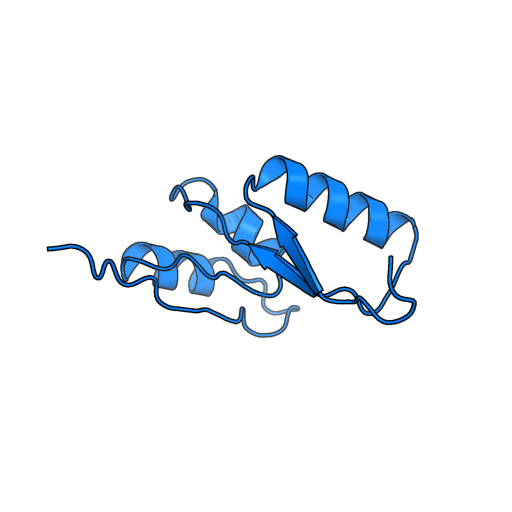A N 1
ATOM 681 C CA . ILE A 1 83 ? -6.509 -7.499 15.042 1.00 94.31 83 ILE A CA 1
ATOM 682 C C . ILE A 1 83 ? -5.412 -7.904 16.025 1.00 94.31 83 ILE A C 1
ATOM 684 O O . ILE A 1 83 ? -4.660 -8.846 15.770 1.00 94.31 83 ILE A O 1
ATOM 688 N N . ASN A 1 84 ? -5.330 -7.217 17.167 1.00 90.94 84 ASN A N 1
ATOM 689 C CA . ASN A 1 84 ? -4.500 -7.669 18.279 1.00 90.94 84 ASN A CA 1
ATOM 690 C C . ASN A 1 84 ? -5.248 -8.761 19.060 1.00 90.94 84 ASN A C 1
ATOM 692 O O . ASN A 1 84 ? -6.290 -8.495 19.652 1.00 90.94 84 ASN A O 1
ATOM 696 N N . ILE A 1 85 ? -4.718 -9.985 19.037 1.00 93.12 85 ILE A N 1
ATOM 697 C CA . ILE A 1 85 ? -5.302 -11.164 19.700 1.00 93.12 85 ILE A CA 1
ATOM 698 C C . ILE A 1 85 ? -4.643 -11.494 21.049 1.00 93.12 85 ILE A C 1
ATOM 700 O O . ILE A 1 85 ? -4.992 -12.497 21.672 1.00 93.12 85 ILE A O 1
ATOM 704 N N . GLN A 1 86 ? -3.668 -10.694 21.488 1.00 83.88 86 GLN A N 1
ATOM 705 C CA . GLN A 1 86 ? -2.992 -10.898 22.768 1.00 83.88 86 GLN A CA 1
ATOM 706 C C . GLN A 1 86 ? -3.861 -10.360 23.915 1.00 83.88 86 GLN A C 1
ATOM 708 O O . GLN A 1 86 ? -4.460 -9.291 23.794 1.00 83.88 86 GLN A O 1
ATOM 713 N N . ARG A 1 87 ? -3.959 -11.148 24.992 1.00 65.88 87 ARG A N 1
ATOM 714 C CA . ARG A 1 87 ? -4.684 -10.814 26.228 1.00 65.88 87 ARG A CA 1
ATOM 715 C C . ARG A 1 87 ? -3.820 -10.011 27.186 1.00 65.88 87 ARG A C 1
ATOM 717 O O . ARG A 1 87 ? -2.601 -10.289 27.221 1.00 65.88 87 ARG A O 1
#

pLDDT: mean 94.59, std 8.43, range [49.66, 98.62]

InterPro domains:
  IPR011078 Pyridoxal phosphate homeostasis protein [PS01211] (33-47)
  IPR011078 Pyridoxal phosphate homeostasis protein [PTHR10146] (4-86)
  IPR011078 Pyridoxal phosphate homeostasis protein [TIGR00044] (5-86)
  IPR029066 PLP-binding barrel [G3DSA:3.20.20.10] (3-87)
  IPR029066 PLP-binding barrel [SSF51419] (5-86)

Radius of gyration: 13.35 Å; chains: 1; bounding box: 25×30×43 Å